Protein AF-A0A7S4SY49-F1 (afdb_monomer_lite)

Foldseek 3Di:
DDDDDDDDDDPPPPCPPDQDPVLQVVLLVLQVVLLVLLVCLVVDDPVCNVVSLVVSLVSNLVSLVSCLVPLVSLVPDDLVSLLSNLCSLLCCLQVDVVCLVSSLVSVVSQCVHPSSLVSCLVDPVSCVSNVSSVDDRDNPPPPPPPD

Organism: NCBI:txid311494

Structure (mmCIF, N/CA/C/O backbone):
data_AF-A0A7S4SY49-F1
#
_entry.id   AF-A0A7S4SY49-F1
#
loop_
_atom_site.group_PDB
_atom_site.id
_atom_site.type_symbol
_atom_site.label_atom_id
_atom_site.label_alt_id
_atom_site.label_comp_id
_atom_site.label_asym_id
_atom_site.label_entity_id
_atom_site.label_seq_id
_atom_site.pdbx_PDB_ins_code
_atom_site.Cartn_x
_atom_site.Cartn_y
_atom_site.Cartn_z
_atom_site.occupancy
_atom_site.B_iso_or_equiv
_atom_site.auth_seq_id
_atom_site.auth_comp_id
_atom_site.auth_asym_id
_atom_site.auth_atom_id
_atom_site.pdbx_PDB_model_num
ATOM 1 N N . ALA A 1 1 ? -16.820 57.941 35.963 1.00 58.28 1 ALA A N 1
ATOM 2 C CA . ALA A 1 1 ? -17.798 57.603 34.910 1.00 58.28 1 ALA A CA 1
ATOM 3 C C . ALA A 1 1 ? -16.995 57.205 33.677 1.00 58.28 1 ALA A C 1
ATOM 5 O O . ALA A 1 1 ? -16.320 58.055 33.131 1.00 58.28 1 ALA A O 1
ATOM 6 N N . GLY A 1 2 ? -16.818 55.946 33.296 1.00 66.69 2 GLY A N 1
ATOM 7 C CA . GLY A 1 2 ? -17.667 54.777 33.465 1.00 66.69 2 GLY A CA 1
ATOM 8 C C . GLY A 1 2 ? -18.285 54.479 32.109 1.00 66.69 2 GLY A C 1
ATOM 9 O O . GLY A 1 2 ? -19.312 55.070 31.833 1.00 66.69 2 GLY A O 1
ATOM 10 N N . MET A 1 3 ? -17.651 53.622 31.299 1.00 51.50 3 MET A N 1
ATOM 11 C CA . MET A 1 3 ? -18.299 52.799 30.269 1.00 51.50 3 MET A CA 1
ATOM 12 C C . MET A 1 3 ? -17.395 51.605 29.939 1.00 51.50 3 MET A C 1
ATOM 14 O O . MET A 1 3 ? -16.361 51.738 29.290 1.00 51.50 3 MET A O 1
ATOM 18 N N . ALA A 1 4 ? -17.794 50.441 30.451 1.00 57.44 4 ALA A N 1
ATOM 19 C CA . ALA A 1 4 ? -17.290 49.138 30.058 1.00 57.44 4 ALA A CA 1
ATOM 20 C C . ALA A 1 4 ? -17.940 48.753 28.719 1.00 57.44 4 ALA A C 1
ATOM 22 O O . ALA A 1 4 ? -19.164 48.680 28.628 1.00 57.44 4 ALA A O 1
ATOM 23 N N . GLY A 1 5 ? -17.130 48.536 27.683 1.00 60.53 5 GLY A N 1
ATOM 24 C CA . GLY A 1 5 ? -17.586 48.022 26.393 1.00 60.53 5 GLY A CA 1
ATOM 25 C C . GLY A 1 5 ? -17.549 46.499 26.394 1.00 60.53 5 GLY A C 1
ATOM 26 O O . GLY A 1 5 ? -16.485 45.909 26.230 1.00 60.53 5 GLY A O 1
ATOM 27 N N . ALA A 1 6 ? -18.702 45.872 26.614 1.00 66.12 6 ALA A N 1
ATOM 28 C CA . ALA A 1 6 ? -18.889 44.432 26.515 1.00 66.12 6 ALA A CA 1
ATOM 29 C C . ALA A 1 6 ? -19.426 44.034 25.127 1.00 66.12 6 ALA A C 1
ATOM 31 O O . ALA A 1 6 ? -20.427 44.582 24.674 1.00 66.12 6 ALA A O 1
ATOM 32 N N . GLY A 1 7 ? -18.806 43.006 24.535 1.00 59.28 7 GLY A N 1
ATOM 33 C CA . GLY A 1 7 ? -19.362 42.147 23.476 1.00 59.28 7 GLY A CA 1
ATOM 34 C C . GLY A 1 7 ? -19.177 42.641 22.031 1.00 59.28 7 GLY A C 1
ATOM 35 O O . GLY A 1 7 ? 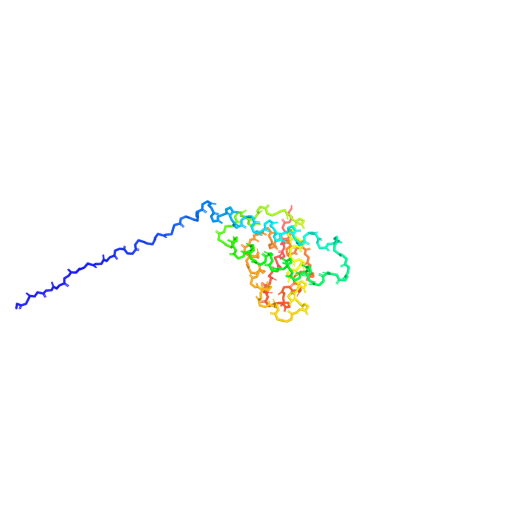-19.087 43.845 21.819 1.00 59.28 7 GLY A O 1
ATOM 36 N N . PRO A 1 8 ? -19.126 41.742 21.021 1.00 58.56 8 PRO A N 1
ATOM 37 C CA . PRO A 1 8 ? -19.694 40.392 21.023 1.00 58.56 8 PRO A CA 1
ATOM 38 C C . PRO A 1 8 ? -18.666 39.263 20.807 1.00 58.56 8 PRO A C 1
ATOM 40 O O . PRO A 1 8 ? -17.872 39.260 19.867 1.00 58.56 8 PRO A O 1
ATOM 43 N N . THR A 1 9 ? -18.746 38.234 21.649 1.00 60.81 9 THR A N 1
ATOM 44 C CA . THR A 1 9 ? -18.152 36.917 21.399 1.00 60.81 9 THR A CA 1
ATOM 45 C C . THR A 1 9 ? -18.906 36.246 20.257 1.00 60.81 9 THR A C 1
ATOM 47 O O . THR A 1 9 ? -20.038 35.799 20.434 1.00 60.81 9 THR A O 1
ATOM 50 N N . SER A 1 10 ? -18.288 36.190 19.077 1.00 63.22 10 SER A N 1
ATOM 51 C CA . SER A 1 10 ? -18.795 35.377 17.971 1.00 63.22 10 SER A CA 1
ATOM 52 C C . SER A 1 10 ? -18.700 33.894 18.347 1.00 63.22 10 SER A C 1
ATOM 54 O O . SER A 1 10 ? -17.599 33.426 18.652 1.00 63.22 10 SER A O 1
ATOM 56 N N . PRO A 1 11 ? -19.806 33.131 18.317 1.00 57.78 11 PRO A N 1
ATOM 57 C CA . PRO A 1 11 ? -19.740 31.688 18.425 1.00 57.78 11 PRO A CA 1
ATOM 58 C C . PRO A 1 11 ? -19.128 31.174 17.125 1.00 57.78 11 PRO A C 1
ATOM 60 O O . PRO A 1 11 ? -19.781 31.133 16.082 1.00 57.78 11 PRO A O 1
ATOM 63 N N . GLY A 1 12 ? -17.845 30.816 17.177 1.00 53.00 12 GLY A N 1
ATOM 64 C CA . GLY A 1 12 ? -17.201 30.011 16.150 1.00 53.00 12 GLY A CA 1
ATOM 65 C C . GLY A 1 12 ? -17.885 28.652 16.115 1.00 53.00 12 GLY A C 1
ATOM 66 O O . GLY A 1 12 ? -17.430 27.705 16.750 1.00 53.00 12 GLY A O 1
ATOM 67 N N . ALA A 1 13 ? -19.021 28.584 15.423 1.00 53.31 13 ALA A N 1
ATOM 68 C CA . ALA A 1 13 ? -19.715 27.361 15.094 1.00 53.31 13 ALA A CA 1
ATOM 69 C C . ALA A 1 13 ? -18.742 26.522 14.270 1.00 53.31 13 ALA A C 1
ATOM 71 O O . ALA A 1 13 ? -18.560 26.732 13.070 1.00 53.31 13 ALA A O 1
ATOM 72 N N . GLY A 1 14 ? -18.062 25.608 14.960 1.00 51.78 14 GLY A N 1
ATOM 73 C CA . GLY A 1 14 ? -17.281 24.539 14.373 1.00 51.78 14 GLY A CA 1
ATOM 74 C C . GLY A 1 14 ? -18.217 23.661 13.563 1.00 51.78 14 GLY A C 1
ATOM 75 O O . GLY A 1 14 ? -18.682 22.628 14.036 1.00 51.78 14 GLY A O 1
ATOM 76 N N . GLY A 1 15 ? -18.511 24.097 12.340 1.00 48.28 15 GLY A N 1
ATOM 77 C CA . GLY A 1 15 ? -19.124 23.293 11.306 1.00 48.28 15 GLY A CA 1
ATOM 78 C C . GLY A 1 15 ? -18.146 22.193 10.936 1.00 48.28 15 GLY A C 1
ATOM 79 O O . GLY A 1 15 ? -17.449 22.283 9.928 1.00 48.28 15 GLY A O 1
ATOM 80 N N . GLN A 1 16 ? -18.086 21.146 11.758 1.00 54.41 16 GLN A N 1
ATOM 81 C CA . GLN A 1 16 ? -17.620 19.836 11.335 1.00 54.41 16 GLN A CA 1
ATOM 82 C C . GLN A 1 16 ? -18.656 19.315 10.341 1.00 54.41 16 GLN A C 1
ATOM 84 O O . GLN A 1 16 ? -19.515 18.499 10.662 1.00 54.41 16 GLN A O 1
ATOM 89 N N . GLY A 1 17 ? -18.628 19.902 9.143 1.00 55.53 17 GLY A N 1
ATOM 90 C CA . GLY A 1 17 ? -19.463 19.514 8.029 1.00 55.53 17 GLY A CA 1
ATOM 91 C C . GLY A 1 17 ? -19.199 18.047 7.770 1.00 55.53 17 GLY A C 1
ATOM 92 O O . GLY A 1 17 ? -18.059 17.659 7.493 1.00 55.53 17 GLY A O 1
ATOM 93 N N . LEU A 1 18 ? -20.250 17.244 7.915 1.00 61.47 18 LEU A N 1
ATOM 94 C CA . LEU A 1 18 ? -20.226 15.850 7.520 1.00 61.47 18 LEU A CA 1
ATOM 95 C C . LEU A 1 18 ? -19.585 15.767 6.129 1.00 61.47 18 LEU A C 1
ATOM 97 O O . LEU A 1 18 ? -19.927 16.576 5.256 1.00 61.47 18 LEU A O 1
ATOM 101 N N . PRO A 1 19 ? -18.627 14.850 5.919 1.00 71.50 19 PRO A N 1
ATOM 102 C CA . PRO A 1 19 ? -18.023 14.672 4.614 1.00 71.50 19 PRO A CA 1
ATOM 103 C C . PRO A 1 19 ? -19.120 14.545 3.557 1.00 71.50 19 PRO A C 1
ATOM 105 O O . PRO A 1 19 ? -19.996 13.687 3.675 1.00 71.50 19 PRO A O 1
ATOM 108 N N . SER A 1 20 ? -19.092 15.407 2.539 1.00 86.00 20 SER A N 1
ATOM 109 C CA . SER A 1 20 ? -20.117 15.370 1.500 1.00 86.00 20 SER A CA 1
ATOM 110 C C . SER A 1 20 ? -20.111 14.000 0.817 1.00 86.00 20 SER A C 1
ATOM 1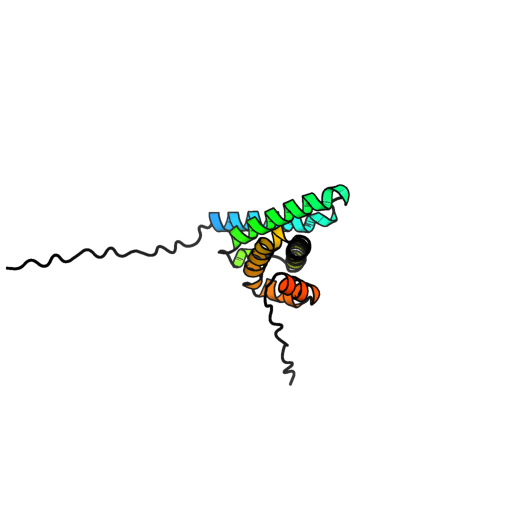12 O O . SER A 1 20 ? -19.052 13.406 0.588 1.00 86.00 20 SER A O 1
ATOM 114 N N . LEU A 1 21 ? -21.295 13.490 0.466 1.00 89.38 21 LEU A N 1
ATOM 115 C CA . LEU A 1 21 ? -21.427 12.212 -0.245 1.00 89.38 21 LEU A CA 1
ATOM 116 C C . LEU A 1 21 ? -20.581 12.189 -1.529 1.00 89.38 21 LEU A C 1
ATOM 118 O O . LEU A 1 21 ? -19.971 11.173 -1.851 1.00 89.38 21 LEU A O 1
ATOM 122 N N . ALA A 1 22 ? -20.465 13.336 -2.205 1.00 90.81 22 ALA A N 1
ATOM 123 C CA . ALA A 1 22 ? -19.599 13.512 -3.366 1.00 90.81 22 ALA A CA 1
ATOM 124 C C . ALA A 1 22 ? -18.104 13.331 -3.037 1.00 90.81 22 ALA A C 1
ATOM 126 O O . ALA A 1 22 ? -17.385 12.688 -3.802 1.00 90.81 22 ALA A O 1
ATOM 127 N N . ALA A 1 23 ? -17.624 13.849 -1.898 1.00 91.94 23 ALA A N 1
ATOM 128 C CA . ALA A 1 23 ? -16.235 13.667 -1.474 1.00 91.94 23 ALA A CA 1
ATOM 129 C C . ALA A 1 23 ? -15.925 12.194 -1.174 1.00 91.94 23 ALA A C 1
ATOM 131 O O . ALA A 1 23 ? -14.902 11.679 -1.628 1.00 91.94 23 ALA A O 1
ATOM 132 N N . ARG A 1 24 ? -16.845 11.500 -0.490 1.00 95.00 24 ARG A N 1
ATOM 133 C CA . ARG A 1 24 ? -16.746 10.058 -0.223 1.00 95.00 24 ARG A CA 1
ATOM 134 C C . ARG A 1 24 ? -16.703 9.247 -1.522 1.00 95.00 24 ARG A C 1
ATOM 136 O O . ARG A 1 24 ? -15.796 8.438 -1.696 1.00 95.00 24 ARG A O 1
ATOM 143 N N . ALA A 1 25 ? -17.626 9.501 -2.450 1.00 95.00 25 ALA A N 1
ATOM 144 C CA . ALA A 1 25 ? -17.664 8.822 -3.747 1.00 95.00 25 ALA A CA 1
ATOM 145 C C . ALA A 1 25 ? -16.373 9.056 -4.554 1.00 95.00 25 ALA A C 1
ATOM 147 O O . ALA A 1 25 ? -15.796 8.117 -5.103 1.00 95.00 25 ALA A O 1
ATOM 148 N N . GLY A 1 26 ? -15.863 10.292 -4.560 1.00 96.94 26 GLY A N 1
ATOM 149 C CA . GLY A 1 26 ? -14.593 10.621 -5.206 1.00 96.94 26 GLY A CA 1
ATOM 150 C C . GLY A 1 26 ? -13.390 9.917 -4.568 1.00 96.94 26 GLY A C 1
ATOM 151 O O . GLY A 1 26 ? -12.484 9.480 -5.279 1.00 96.94 26 GLY A O 1
ATOM 152 N N . ALA A 1 27 ? -13.373 9.772 -3.240 1.00 96.75 27 ALA A N 1
ATOM 153 C CA . ALA A 1 27 ? -12.344 9.011 -2.538 1.00 96.75 27 ALA A CA 1
ATOM 154 C C . ALA A 1 27 ? -12.398 7.518 -2.891 1.00 96.75 27 ALA A C 1
ATOM 156 O O . ALA A 1 27 ? -11.365 6.935 -3.223 1.00 96.75 27 ALA A O 1
ATOM 157 N N . GLN A 1 28 ? -13.597 6.930 -2.903 1.00 97.38 28 GLN A N 1
ATOM 158 C CA . GLN A 1 28 ? -13.815 5.536 -3.287 1.00 97.38 28 GLN A CA 1
ATOM 159 C C . GLN A 1 28 ? -13.350 5.262 -4.719 1.00 97.38 28 GLN A C 1
ATOM 161 O O . GLN A 1 28 ? -12.614 4.305 -4.952 1.00 97.38 28 GLN A O 1
ATOM 166 N N . GLN A 1 29 ? -13.701 6.129 -5.672 1.00 98.06 29 GLN A N 1
ATOM 167 C CA . GLN A 1 29 ? -13.275 5.984 -7.063 1.00 98.06 29 GLN A CA 1
ATOM 168 C C . GLN A 1 29 ? -11.748 6.042 -7.210 1.00 98.06 29 GLN A C 1
ATOM 170 O O . GLN A 1 29 ? -11.164 5.214 -7.911 1.00 98.06 29 GLN A O 1
ATOM 175 N N . LYS A 1 30 ? -11.090 7.001 -6.543 1.00 97.94 30 LYS A N 1
ATOM 176 C CA . LYS A 1 30 ? -9.625 7.144 -6.590 1.00 97.94 30 LYS A CA 1
ATOM 177 C C . LYS A 1 30 ? -8.916 5.941 -5.978 1.00 97.94 30 LYS A C 1
ATOM 179 O O . LYS A 1 30 ? -7.945 5.458 -6.555 1.00 97.94 30 LYS A O 1
ATOM 184 N N . LEU A 1 31 ? -9.405 5.446 -4.840 1.00 98.12 31 LEU A N 1
ATOM 185 C CA . LEU A 1 31 ? -8.849 4.250 -4.216 1.00 98.12 31 LEU A CA 1
ATOM 186 C C . LEU A 1 31 ? -9.026 3.029 -5.122 1.00 98.12 31 LEU A C 1
ATOM 188 O O . LEU A 1 31 ? -8.042 2.364 -5.422 1.00 98.12 31 LEU A O 1
ATOM 192 N N . ALA A 1 32 ? -10.232 2.796 -5.645 1.00 98.00 32 ALA A N 1
ATOM 193 C CA . ALA A 1 32 ? -10.507 1.684 -6.555 1.00 98.00 32 ALA A CA 1
ATOM 194 C C . ALA A 1 32 ? -9.649 1.734 -7.833 1.00 98.00 32 ALA A C 1
ATOM 196 O O . ALA A 1 32 ? -9.246 0.700 -8.361 1.00 98.00 32 ALA A O 1
ATOM 197 N N . GLN A 1 33 ? -9.338 2.928 -8.348 1.00 98.19 33 GLN A N 1
ATOM 198 C CA . GLN A 1 33 ? -8.395 3.082 -9.456 1.00 98.19 33 GLN A CA 1
ATOM 199 C C . GLN A 1 33 ? -6.970 2.675 -9.058 1.00 98.19 33 GLN A C 1
ATOM 201 O O . GLN A 1 33 ? -6.326 1.944 -9.805 1.00 98.19 33 GLN A O 1
ATOM 206 N N . GLY A 1 34 ? -6.487 3.128 -7.898 1.00 98.31 34 GLY A N 1
ATOM 207 C CA . GLY A 1 34 ? -5.164 2.761 -7.392 1.00 98.31 34 GLY A CA 1
ATOM 208 C C . GLY A 1 34 ? -5.024 1.260 -7.146 1.00 98.31 34 GLY A C 1
ATOM 209 O O . GLY A 1 34 ? -4.048 0.662 -7.586 1.00 98.31 34 GLY A O 1
ATOM 210 N N . VAL A 1 35 ? -6.027 0.647 -6.514 1.00 98.31 35 VAL A N 1
ATOM 211 C CA . VAL A 1 35 ? -6.066 -0.798 -6.251 1.00 98.31 35 VAL A CA 1
ATOM 212 C C . VAL A 1 35 ? -6.035 -1.587 -7.558 1.00 98.31 35 VAL A C 1
ATOM 214 O O . VAL A 1 35 ? -5.175 -2.444 -7.724 1.00 98.31 35 VAL A O 1
ATOM 217 N N . ARG A 1 36 ? -6.890 -1.243 -8.534 1.00 98.38 36 ARG A N 1
ATOM 218 C CA . ARG A 1 36 ? -6.870 -1.898 -9.853 1.00 98.38 36 ARG A CA 1
ATOM 219 C C . ARG A 1 36 ? -5.511 -1.785 -10.539 1.00 98.38 36 ARG A C 1
ATOM 221 O O . ARG A 1 36 ? -5.043 -2.775 -11.083 1.00 98.38 36 ARG A O 1
ATOM 228 N N . ALA A 1 37 ? -4.876 -0.614 -10.484 1.00 97.94 37 ALA A N 1
ATOM 229 C CA . ALA A 1 37 ? -3.551 -0.413 -11.067 1.00 97.94 37 ALA A CA 1
ATOM 230 C C . ALA A 1 37 ? -2.463 -1.254 -10.378 1.00 97.94 37 ALA A C 1
ATOM 232 O O . ALA A 1 37 ? -1.523 -1.676 -11.042 1.00 97.94 37 ALA A O 1
ATOM 233 N N . ALA A 1 38 ? -2.578 -1.490 -9.067 1.00 98.00 38 ALA A N 1
ATOM 234 C CA . ALA A 1 38 ? -1.672 -2.367 -8.331 1.00 98.00 38 ALA A CA 1
ATOM 235 C C . ALA A 1 38 ? -1.895 -3.844 -8.696 1.00 98.00 38 ALA A C 1
ATOM 237 O O . ALA A 1 38 ? -0.931 -4.552 -8.965 1.00 98.00 38 ALA A O 1
ATOM 238 N N . CYS A 1 39 ? -3.153 -4.291 -8.765 1.00 97.81 39 CYS A N 1
ATOM 239 C CA . CYS A 1 39 ? -3.501 -5.668 -9.128 1.00 97.81 39 CYS A CA 1
ATOM 240 C C . CYS A 1 39 ? -3.157 -6.016 -10.582 1.00 97.81 39 CYS A C 1
ATOM 242 O O . CYS A 1 39 ? -2.820 -7.157 -10.860 1.00 97.81 39 CYS A O 1
ATOM 244 N N . SER A 1 40 ? -3.187 -5.051 -11.505 1.00 97.62 40 SER A N 1
ATOM 245 C CA . SER A 1 40 ? -2.828 -5.287 -12.909 1.00 97.62 40 SER A CA 1
ATOM 246 C C . SER A 1 40 ? -1.321 -5.325 -13.168 1.00 97.62 40 SER A C 1
ATOM 248 O O . SER A 1 40 ? -0.911 -5.428 -14.320 1.00 97.62 40 SER A O 1
ATOM 250 N N . LEU A 1 41 ? -0.471 -5.145 -12.148 1.00 96.38 41 LEU A N 1
ATOM 251 C CA . LEU A 1 41 ? 0.974 -5.080 -12.367 1.00 96.38 41 LEU A CA 1
ATOM 252 C C . LEU A 1 41 ? 1.517 -6.387 -12.946 1.00 96.38 41 LEU A C 1
ATOM 254 O O . LEU A 1 41 ? 2.449 -6.336 -13.749 1.00 96.38 41 LEU A O 1
ATOM 258 N N . ASP A 1 42 ? 0.955 -7.533 -12.565 1.00 94.31 42 ASP A N 1
ATOM 259 C CA . ASP A 1 42 ? 1.434 -8.861 -12.975 1.00 94.31 42 ASP A CA 1
ATOM 260 C C . ASP A 1 42 ? 1.212 -9.160 -14.459 1.00 94.31 42 ASP A C 1
ATOM 262 O O . ASP A 1 42 ? 1.966 -9.935 -15.043 1.00 94.31 42 ASP A O 1
ATOM 266 N N . ASP A 1 43 ? 0.299 -8.430 -15.100 1.00 96.31 43 ASP A N 1
ATOM 267 C CA . ASP A 1 43 ? 0.090 -8.466 -16.549 1.00 96.31 43 ASP A CA 1
ATOM 268 C C . ASP A 1 43 ? 1.065 -7.551 -17.319 1.00 96.31 43 ASP A C 1
ATOM 270 O O . ASP A 1 43 ? 1.111 -7.556 -18.552 1.00 96.31 43 ASP A O 1
ATOM 274 N N . VAL A 1 44 ? 1.852 -6.726 -16.618 1.00 95.88 44 VAL A N 1
ATOM 275 C CA . VAL A 1 44 ? 2.783 -5.782 -17.242 1.00 95.88 44 VAL A CA 1
ATOM 276 C C . VAL A 1 44 ? 4.103 -6.474 -17.562 1.00 95.88 44 VAL A C 1
ATOM 278 O O . VAL A 1 44 ? 4.786 -7.011 -16.691 1.00 95.88 44 VAL A O 1
ATOM 281 N N . SER A 1 45 ? 4.528 -6.367 -18.822 1.00 96.06 45 SER A N 1
ATOM 282 C CA . SER A 1 45 ? 5.842 -6.832 -19.275 1.00 96.06 45 SER A CA 1
ATOM 283 C C . SER A 1 45 ? 6.982 -6.262 -18.424 1.00 96.06 45 SER A C 1
ATOM 285 O O . SER A 1 45 ? 6.969 -5.070 -18.102 1.00 96.06 45 SER A O 1
ATOM 287 N N . LEU A 1 46 ? 8.034 -7.052 -18.185 1.00 94.19 46 LEU A N 1
ATOM 288 C CA . LEU A 1 46 ? 9.189 -6.646 -17.373 1.00 94.19 46 LEU A CA 1
ATOM 289 C C . LEU A 1 46 ? 9.802 -5.298 -17.803 1.00 94.19 46 LEU A C 1
ATOM 291 O O . LEU A 1 46 ? 10.149 -4.489 -16.946 1.00 94.19 46 LEU A O 1
ATOM 295 N N . ALA A 1 47 ? 9.860 -5.022 -19.113 1.00 95.81 47 ALA A N 1
ATOM 296 C CA . ALA A 1 47 ? 10.392 -3.773 -19.668 1.00 95.81 47 ALA A CA 1
ATOM 297 C C . ALA A 1 47 ? 9.658 -2.510 -19.175 1.00 95.81 47 ALA A C 1
ATOM 299 O O . ALA A 1 47 ? 10.278 -1.463 -19.027 1.00 95.81 47 ALA A O 1
ATOM 300 N N . ASN A 1 48 ? 8.361 -2.622 -18.871 1.00 95.88 48 ASN A N 1
ATOM 301 C CA . ASN A 1 48 ? 7.504 -1.510 -18.443 1.00 95.88 48 ASN A CA 1
ATOM 302 C C . ASN A 1 48 ? 7.155 -1.566 -16.944 1.00 95.88 48 ASN A C 1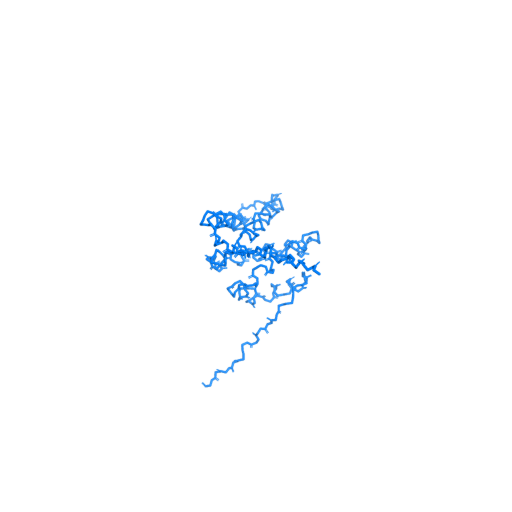
ATOM 304 O O . ASN A 1 48 ? 6.453 -0.688 -16.436 1.00 95.88 48 ASN A O 1
ATOM 308 N N . ARG A 1 49 ? 7.622 -2.593 -16.217 1.00 94.06 49 ARG A N 1
ATOM 309 C CA . ARG A 1 49 ? 7.205 -2.867 -14.832 1.00 94.06 49 ARG A CA 1
ATOM 310 C C . ARG A 1 49 ? 7.550 -1.716 -13.886 1.00 94.06 49 ARG A C 1
ATOM 312 O O . ARG A 1 49 ? 6.725 -1.355 -13.055 1.00 94.06 49 ARG A O 1
ATOM 319 N N . LEU A 1 50 ? 8.722 -1.095 -14.033 1.00 93.81 50 LEU A N 1
ATOM 320 C CA . LEU A 1 50 ? 9.163 -0.004 -13.151 1.00 93.81 50 LEU A CA 1
ATOM 321 C C . LEU A 1 50 ? 8.286 1.253 -13.257 1.00 93.81 50 LEU A C 1
ATOM 323 O O . LEU A 1 50 ? 7.955 1.858 -12.230 1.00 93.81 50 LEU A O 1
ATOM 327 N N . ASP A 1 51 ? 7.900 1.631 -14.477 1.00 96.06 51 ASP A N 1
ATOM 328 C CA . ASP A 1 51 ? 7.041 2.792 -14.737 1.00 96.06 51 ASP A CA 1
ATOM 329 C C . ASP A 1 51 ? 5.590 2.517 -14.331 1.00 96.06 51 ASP A C 1
ATOM 331 O O . ASP A 1 51 ? 4.915 3.384 -13.758 1.00 96.06 51 ASP A O 1
ATOM 335 N N . ALA A 1 52 ? 5.124 1.284 -14.553 1.00 97.12 52 ALA A N 1
ATOM 336 C CA . ALA A 1 52 ? 3.820 0.833 -14.090 1.00 97.12 52 ALA A CA 1
ATOM 337 C C . ALA A 1 52 ? 3.740 0.827 -12.557 1.00 97.12 52 ALA A C 1
ATOM 339 O O . ALA A 1 52 ? 2.796 1.382 -11.999 1.00 97.12 52 ALA A O 1
ATOM 340 N N . GLU A 1 53 ? 4.757 0.311 -11.859 1.00 96.81 53 GLU A N 1
ATOM 341 C CA . GLU A 1 53 ? 4.841 0.349 -10.394 1.00 96.81 53 GLU A CA 1
ATOM 342 C C . GLU A 1 53 ? 4.842 1.784 -9.857 1.00 96.81 53 GLU A C 1
ATOM 344 O O . GLU A 1 53 ? 4.153 2.084 -8.881 1.00 96.81 53 GLU A O 1
ATOM 349 N N . ALA A 1 54 ? 5.580 2.697 -10.498 1.00 96.69 54 ALA A N 1
ATOM 350 C CA . ALA A 1 54 ? 5.591 4.108 -10.116 1.00 96.69 54 ALA A CA 1
ATOM 351 C C . ALA A 1 54 ? 4.197 4.747 -10.255 1.00 96.69 54 ALA A C 1
ATOM 353 O O . ALA A 1 54 ? 3.746 5.482 -9.369 1.00 96.69 54 ALA A O 1
ATOM 354 N N . SER A 1 55 ? 3.506 4.439 -11.353 1.00 97.94 55 SER A N 1
ATOM 355 C CA . SER A 1 55 ? 2.162 4.941 -11.650 1.00 97.94 55 SER A CA 1
ATOM 356 C C . SER A 1 55 ? 1.114 4.362 -10.699 1.00 97.94 55 SER A C 1
ATOM 358 O O . SER A 1 55 ? 0.311 5.116 -10.142 1.00 97.94 55 SER A O 1
ATOM 360 N N . ALA A 1 56 ? 1.167 3.053 -10.444 1.00 98.38 56 ALA A N 1
ATOM 361 C CA . ALA A 1 56 ? 0.305 2.361 -9.494 1.00 98.38 56 ALA A CA 1
ATOM 362 C C . ALA A 1 56 ? 0.506 2.905 -8.075 1.00 98.38 56 ALA A C 1
ATOM 364 O O . ALA A 1 56 ? -0.464 3.281 -7.417 1.00 98.38 56 ALA A O 1
ATOM 365 N N . PHE A 1 57 ? 1.757 3.065 -7.630 1.00 98.44 57 PHE A N 1
ATOM 366 C CA . PHE A 1 57 ? 2.064 3.633 -6.317 1.00 98.44 57 PHE A CA 1
ATOM 367 C C . PHE A 1 57 ? 1.497 5.050 -6.163 1.00 98.44 57 PHE A C 1
ATOM 369 O O . PHE A 1 57 ? 0.861 5.368 -5.155 1.00 98.44 57 PHE A O 1
ATOM 376 N N . LYS A 1 58 ? 1.666 5.906 -7.182 1.00 98.44 58 LYS A N 1
ATOM 377 C CA . LYS A 1 58 ? 1.096 7.261 -7.186 1.00 98.44 58 LYS A CA 1
ATOM 378 C C . LYS A 1 58 ? -0.433 7.229 -7.087 1.00 98.44 58 LYS A C 1
ATOM 380 O O . LYS A 1 58 ? -0.998 7.999 -6.309 1.00 98.44 58 LYS A O 1
ATOM 385 N N . ALA A 1 59 ? -1.094 6.358 -7.849 1.00 98.56 59 ALA A N 1
ATOM 386 C CA . ALA A 1 59 ? -2.548 6.224 -7.842 1.00 98.56 59 ALA A CA 1
ATOM 387 C C . ALA A 1 59 ? -3.072 5.730 -6.484 1.00 98.56 59 ALA A C 1
ATOM 389 O O . ALA A 1 59 ? -3.971 6.354 -5.919 1.00 98.56 59 ALA A O 1
ATOM 390 N N . VAL A 1 60 ? -2.455 4.685 -5.917 1.00 98.62 60 VAL A N 1
ATOM 391 C CA . VAL A 1 60 ? -2.756 4.177 -4.569 1.00 98.62 60 VAL A CA 1
ATOM 392 C C . VAL A 1 60 ? -2.612 5.287 -3.537 1.00 98.62 60 VAL A C 1
ATOM 394 O O . VAL A 1 60 ? -3.558 5.563 -2.805 1.00 98.62 60 VAL A O 1
ATOM 397 N N . ARG A 1 61 ? -1.477 5.996 -3.513 1.00 98.50 61 ARG A N 1
ATOM 398 C CA . ARG A 1 61 ? -1.245 7.076 -2.546 1.00 98.50 61 ARG A CA 1
ATOM 399 C C . ARG A 1 61 ? -2.310 8.170 -2.629 1.00 98.50 61 ARG A C 1
ATOM 401 O O . ARG A 1 61 ? -2.825 8.602 -1.600 1.00 98.50 61 ARG A O 1
ATOM 408 N N . LEU A 1 62 ? -2.658 8.626 -3.834 1.00 98.31 62 LEU A N 1
ATOM 409 C CA . LEU A 1 62 ? -3.709 9.634 -4.014 1.00 98.31 62 LEU A CA 1
ATOM 410 C C . LEU A 1 62 ? -5.085 9.121 -3.561 1.00 98.31 62 LEU A C 1
ATOM 412 O O . LEU A 1 62 ? -5.847 9.884 -2.964 1.00 98.31 62 LEU A O 1
ATOM 416 N N . GLY A 1 63 ? -5.382 7.842 -3.806 1.00 98.31 63 GLY A N 1
ATOM 417 C CA . GLY A 1 63 ? -6.572 7.163 -3.297 1.00 98.31 63 GLY A CA 1
ATOM 418 C C . GLY A 1 63 ? -6.620 7.131 -1.771 1.00 98.31 63 GLY A C 1
ATOM 419 O O . GLY A 1 63 ? -7.610 7.561 -1.186 1.00 98.31 63 GLY A O 1
ATOM 420 N N . LEU A 1 64 ? -5.527 6.728 -1.119 1.00 98.25 64 LEU A N 1
ATOM 421 C CA . LEU A 1 64 ? -5.416 6.682 0.342 1.00 98.25 64 LEU A CA 1
ATOM 422 C C . LEU A 1 64 ? -5.547 8.066 0.980 1.00 98.25 64 LEU A C 1
ATOM 424 O O . LEU A 1 64 ? -6.276 8.233 1.954 1.00 98.25 64 LEU A O 1
ATOM 428 N N . LEU A 1 65 ? -4.900 9.086 0.412 1.00 97.94 65 LEU A N 1
ATOM 429 C CA . LEU A 1 65 ? -5.009 10.459 0.910 1.00 97.94 65 LEU A CA 1
ATOM 430 C C . LEU A 1 65 ? -6.432 11.013 0.796 1.00 97.94 65 LEU A C 1
ATOM 432 O O . LEU A 1 65 ? -6.862 11.766 1.673 1.00 97.94 65 LEU A O 1
ATOM 436 N N . ALA A 1 66 ? -7.166 10.638 -0.254 1.00 96.75 66 ALA A N 1
ATOM 437 C CA . ALA A 1 66 ? -8.575 10.983 -0.393 1.00 96.75 66 ALA A CA 1
ATOM 438 C C . ALA A 1 66 ? -9.449 10.194 0.598 1.00 96.75 66 ALA A C 1
ATOM 440 O O . ALA A 1 66 ? -10.329 10.772 1.229 1.00 96.75 66 ALA A O 1
ATOM 441 N N . ALA A 1 67 ? -9.173 8.901 0.781 1.00 97.19 67 ALA A N 1
ATOM 442 C CA . ALA A 1 67 ? -9.941 7.998 1.635 1.00 97.19 67 ALA A CA 1
ATOM 443 C C . ALA A 1 67 ? -9.627 8.121 3.136 1.00 97.19 67 ALA A C 1
ATOM 445 O O . ALA A 1 67 ? -10.404 7.637 3.948 1.00 97.19 67 ALA A O 1
ATOM 446 N N . ARG A 1 68 ? -8.557 8.820 3.548 1.00 96.75 68 ARG A N 1
ATOM 447 C CA . ARG A 1 68 ? -8.130 8.908 4.963 1.00 96.75 68 ARG A CA 1
ATOM 448 C C . ARG A 1 68 ? -9.203 9.409 5.940 1.00 96.75 68 ARG A C 1
ATOM 450 O O . ARG A 1 68 ? -9.108 9.145 7.131 1.00 96.75 68 ARG A O 1
ATOM 457 N N . LYS A 1 69 ? -10.186 10.179 5.455 1.00 94.19 69 LYS A N 1
ATOM 458 C CA . LYS A 1 69 ? -11.316 10.698 6.251 1.00 94.19 69 LYS A CA 1
ATOM 459 C C . LYS A 1 69 ? -12.574 9.820 6.167 1.00 94.19 69 LYS A C 1
ATOM 461 O O . LYS A 1 69 ? -13.565 10.126 6.820 1.00 94.19 69 LYS A O 1
ATOM 466 N N . HIS A 1 70 ? -12.544 8.767 5.356 1.00 95.25 70 HIS A N 1
ATOM 467 C CA . HIS A 1 70 ? -13.665 7.885 5.041 1.00 95.25 70 HIS A CA 1
ATOM 468 C C . HIS A 1 70 ? -13.251 6.443 5.341 1.00 95.25 70 HIS A C 1
ATOM 470 O O . HIS A 1 70 ? -12.876 5.677 4.457 1.00 95.25 70 HIS A O 1
ATOM 476 N N . ALA A 1 71 ? -13.261 6.109 6.628 1.00 94.62 71 ALA A N 1
ATOM 477 C CA . ALA A 1 71 ? -12.885 4.802 7.157 1.00 94.62 71 ALA A CA 1
ATOM 478 C C . ALA A 1 71 ? -13.538 3.625 6.408 1.00 94.62 71 ALA A C 1
ATOM 480 O O . ALA A 1 71 ? -12.863 2.666 6.047 1.00 94.62 71 ALA A O 1
ATOM 481 N N . ASP A 1 72 ? -14.828 3.754 6.112 1.00 96.25 72 ASP A N 1
ATOM 482 C CA . ASP A 1 72 ? -15.635 2.764 5.404 1.00 96.25 72 ASP A CA 1
ATOM 483 C C . ASP A 1 72 ? -15.119 2.463 3.987 1.00 96.25 72 ASP A C 1
ATOM 485 O O . ASP A 1 72 ? -15.213 1.333 3.521 1.00 96.25 72 ASP A O 1
ATOM 489 N N . VAL A 1 73 ? -14.526 3.454 3.313 1.00 97.25 73 VAL A N 1
ATOM 490 C CA . VAL A 1 73 ? -13.944 3.280 1.974 1.00 97.25 73 VAL A CA 1
ATOM 491 C C . VAL A 1 73 ? -12.693 2.403 2.030 1.00 97.25 73 VAL A C 1
ATOM 493 O O . VAL A 1 73 ? -12.461 1.613 1.120 1.00 97.25 73 VAL A O 1
ATOM 496 N N . LEU A 1 74 ? -11.890 2.532 3.090 1.00 97.25 74 LEU A N 1
ATOM 497 C CA . LEU A 1 74 ? -10.700 1.703 3.297 1.00 97.25 74 LEU A CA 1
ATOM 498 C C . LEU A 1 74 ? -11.073 0.286 3.748 1.00 97.25 74 LEU A C 1
ATOM 500 O O . LEU A 1 74 ? -10.425 -0.670 3.328 1.00 97.25 74 LEU A O 1
ATOM 504 N N . ASP A 1 75 ? -12.104 0.150 4.582 1.00 96.75 75 ASP A N 1
ATOM 505 C CA . ASP A 1 75 ? -12.545 -1.146 5.114 1.00 96.75 75 ASP A CA 1
ATOM 506 C C . ASP A 1 75 ? -13.280 -2.005 4.078 1.00 96.75 75 ASP A C 1
ATOM 508 O O . ASP A 1 75 ? -13.311 -3.223 4.208 1.00 96.75 75 ASP A O 1
ATOM 512 N N . ALA A 1 76 ? -13.853 -1.390 3.039 1.00 97.31 76 ALA A N 1
ATOM 513 C CA . ALA A 1 76 ? -14.527 -2.101 1.954 1.00 97.31 76 ALA A CA 1
ATOM 514 C C . ALA A 1 76 ? -13.564 -2.818 0.984 1.00 97.31 76 ALA A C 1
ATOM 516 O O . ALA A 1 76 ? -14.021 -3.486 0.057 1.00 97.31 76 ALA A O 1
ATOM 517 N N . CYS A 1 77 ? -12.246 -2.659 1.148 1.00 97.62 77 CYS A N 1
ATOM 518 C CA . CYS A 1 77 ? -11.259 -3.327 0.306 1.00 97.62 77 CYS A CA 1
ATOM 519 C C . CYS A 1 77 ? -11.194 -4.831 0.642 1.00 97.62 77 CYS A C 1
ATOM 521 O O . CYS A 1 77 ? -11.008 -5.170 1.807 1.00 97.62 77 CYS A O 1
ATOM 523 N N . PRO A 1 78 ? -11.294 -5.743 -0.340 1.00 97.50 78 PRO A N 1
ATOM 524 C CA . PRO A 1 78 ? -11.073 -7.173 -0.124 1.00 97.50 78 PRO A CA 1
ATOM 525 C C . PRO A 1 78 ? -9.649 -7.480 0.348 1.00 97.50 78 PRO A C 1
ATOM 527 O O . PRO A 1 78 ? -8.702 -6.809 -0.068 1.00 97.50 78 PRO A O 1
ATOM 530 N N . GLU A 1 79 ? -9.494 -8.527 1.159 1.00 96.81 79 GLU A N 1
ATOM 531 C CA . GLU A 1 79 ? -8.214 -8.918 1.765 1.00 96.81 79 GLU A CA 1
ATOM 532 C C . GLU A 1 79 ? -7.114 -9.184 0.724 1.00 96.81 79 GLU A C 1
ATOM 534 O O . GLU A 1 79 ? -6.018 -8.640 0.835 1.00 96.81 79 GLU A O 1
ATOM 539 N N . GLU A 1 80 ? -7.432 -9.916 -0.347 1.00 97.06 80 GLU A N 1
ATOM 540 C CA . GLU A 1 80 ? -6.508 -10.193 -1.460 1.00 97.06 80 GLU A CA 1
ATOM 541 C C . GLU A 1 80 ? -5.928 -8.903 -2.062 1.00 97.06 80 GLU A C 1
ATOM 543 O O . GLU A 1 80 ? -4.732 -8.791 -2.326 1.00 97.06 80 GLU A O 1
ATOM 548 N N . GLN A 1 81 ? -6.772 -7.880 -2.214 1.00 97.81 81 GLN A N 1
ATOM 549 C CA . GLN A 1 81 ? -6.362 -6.579 -2.736 1.00 97.81 81 GLN A CA 1
ATOM 550 C C . GLN A 1 81 ? -5.547 -5.789 -1.705 1.00 97.81 81 GLN A C 1
ATOM 552 O O . GLN A 1 81 ? -4.638 -5.045 -2.085 1.00 97.81 81 GLN A O 1
ATOM 557 N N . MET A 1 82 ? -5.827 -5.959 -0.406 1.00 98.19 82 MET A N 1
ATOM 558 C CA . MET A 1 82 ? -5.015 -5.360 0.657 1.00 98.19 82 MET A CA 1
ATOM 559 C C . MET A 1 82 ? -3.575 -5.873 0.603 1.00 98.19 82 MET A C 1
ATOM 561 O O . MET A 1 82 ? -2.651 -5.062 0.673 1.00 98.19 82 MET A O 1
ATOM 565 N N . VAL A 1 83 ? -3.386 -7.186 0.424 1.00 97.69 83 VAL A N 1
ATOM 566 C CA . VAL A 1 83 ? -2.063 -7.821 0.285 1.00 97.69 83 VAL A CA 1
ATOM 567 C C . VAL A 1 83 ? -1.294 -7.194 -0.878 1.00 97.69 83 VAL A C 1
ATOM 569 O O . VAL A 1 83 ? -0.183 -6.700 -0.686 1.00 97.69 83 VAL A O 1
ATOM 572 N N . THR A 1 84 ? -1.903 -7.101 -2.066 1.00 97.81 84 THR A N 1
ATOM 573 C CA . THR A 1 84 ? -1.259 -6.486 -3.239 1.00 97.81 84 THR A CA 1
ATOM 574 C C . THR A 1 84 ? -0.855 -5.031 -2.987 1.00 97.81 84 THR A C 1
ATOM 576 O O . THR A 1 84 ? 0.259 -4.614 -3.316 1.00 97.81 84 THR A O 1
ATOM 579 N N . VAL A 1 85 ? -1.747 -4.238 -2.387 1.00 98.31 85 VAL A N 1
ATOM 580 C CA . VAL A 1 85 ? -1.490 -2.821 -2.095 1.00 98.31 85 VAL A CA 1
ATOM 581 C C . VAL A 1 85 ? -0.371 -2.656 -1.066 1.00 98.31 85 VAL A C 1
ATOM 583 O O . VAL A 1 85 ? 0.514 -1.817 -1.258 1.00 98.31 85 VAL A O 1
ATOM 586 N N . LEU A 1 86 ? -0.381 -3.454 0.005 1.00 98.25 86 LEU A N 1
ATOM 587 C CA . LEU A 1 86 ? 0.671 -3.454 1.020 1.00 98.25 86 LEU A CA 1
ATOM 588 C C . LEU A 1 86 ? 2.018 -3.841 0.410 1.00 98.25 86 LEU A C 1
ATOM 590 O O . LEU A 1 86 ? 2.986 -3.096 0.579 1.00 98.25 86 LEU A O 1
ATOM 594 N N . GLY A 1 87 ? 2.063 -4.925 -0.367 1.00 97.81 87 GLY A N 1
ATOM 595 C CA . GLY A 1 87 ? 3.263 -5.370 -1.071 1.00 97.81 87 GLY A CA 1
ATOM 596 C C . GLY A 1 87 ? 3.853 -4.277 -1.966 1.00 97.81 87 GLY A C 1
ATOM 597 O O . GLY A 1 87 ? 5.047 -3.986 -1.876 1.00 97.81 87 GLY A O 1
ATOM 598 N N . LEU A 1 88 ? 3.020 -3.590 -2.756 1.00 98.25 88 LEU A N 1
ATOM 599 C CA . LEU A 1 88 ? 3.453 -2.471 -3.600 1.00 98.25 88 LEU A CA 1
ATOM 600 C C . LEU A 1 88 ? 4.056 -1.319 -2.778 1.00 98.25 88 LEU A C 1
ATOM 602 O O . LEU A 1 88 ? 5.131 -0.812 -3.112 1.00 98.25 88 LEU A O 1
ATOM 606 N N . ILE A 1 89 ? 3.378 -0.886 -1.709 1.00 98.31 89 ILE A N 1
ATOM 607 C CA . ILE A 1 89 ? 3.832 0.234 -0.870 1.00 98.31 89 ILE A CA 1
ATOM 608 C C . ILE A 1 89 ? 5.151 -0.112 -0.171 1.00 98.31 89 ILE A C 1
ATOM 610 O O . ILE A 1 89 ? 6.087 0.695 -0.182 1.00 98.31 89 ILE A O 1
ATOM 614 N N . LEU A 1 90 ? 5.231 -1.306 0.420 1.00 97.94 90 LEU A N 1
ATOM 615 C CA . LEU A 1 90 ? 6.409 -1.789 1.133 1.00 97.94 90 LEU A CA 1
ATOM 616 C C . LEU A 1 90 ? 7.595 -1.945 0.183 1.00 97.94 90 LEU A C 1
ATOM 618 O O . LEU A 1 90 ? 8.658 -1.385 0.454 1.00 97.94 90 LEU A O 1
ATOM 622 N N . ALA A 1 91 ? 7.416 -2.621 -0.956 1.00 96.38 91 ALA A N 1
ATOM 623 C CA . ALA A 1 91 ? 8.472 -2.810 -1.947 1.00 96.38 91 ALA A CA 1
ATOM 624 C C . ALA A 1 91 ? 8.996 -1.470 -2.476 1.00 96.38 91 ALA A C 1
ATOM 626 O O . ALA A 1 91 ? 10.208 -1.254 -2.538 1.00 96.38 91 ALA A O 1
ATOM 627 N N . ARG A 1 92 ? 8.105 -0.526 -2.810 1.00 96.12 92 ARG A N 1
ATOM 628 C CA . ARG A 1 92 ? 8.525 0.788 -3.312 1.00 96.12 92 ARG A CA 1
ATOM 629 C C . ARG A 1 92 ? 9.270 1.589 -2.246 1.00 96.12 92 ARG A C 1
ATOM 631 O O . ARG A 1 92 ? 10.297 2.197 -2.549 1.00 96.12 92 ARG A O 1
ATOM 638 N N . GLY A 1 93 ? 8.770 1.587 -1.011 1.00 96.75 93 GLY A N 1
ATOM 639 C CA . GLY A 1 93 ? 9.379 2.311 0.101 1.00 96.75 93 GLY A CA 1
ATOM 640 C C . GLY A 1 93 ? 10.755 1.772 0.488 1.00 96.75 93 GLY A C 1
ATOM 641 O O . GLY A 1 93 ? 11.643 2.562 0.819 1.00 96.75 93 GLY A O 1
ATOM 642 N N . THR A 1 94 ? 10.937 0.448 0.471 1.00 96.75 94 THR A N 1
ATOM 643 C CA . THR A 1 94 ? 12.192 -0.199 0.889 1.00 96.75 94 THR A CA 1
ATOM 644 C C . THR A 1 94 ? 13.254 -0.151 -0.203 1.00 96.75 94 THR A C 1
ATOM 646 O O . THR A 1 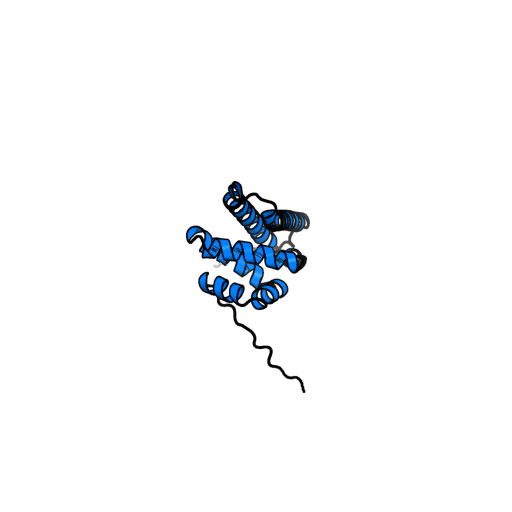94 ? 14.412 0.132 0.099 1.00 96.75 94 THR A O 1
ATOM 649 N N . ARG A 1 95 ? 12.875 -0.337 -1.476 1.00 96.06 95 ARG A N 1
ATOM 650 C CA . ARG A 1 95 ? 13.806 -0.292 -2.619 1.00 96.06 95 ARG A CA 1
ATOM 651 C C . ARG A 1 95 ? 14.290 1.119 -2.943 1.00 96.06 95 ARG A C 1
ATOM 653 O O . ARG A 1 95 ? 15.412 1.295 -3.412 1.00 96.06 95 ARG A O 1
ATOM 660 N N . HIS A 1 96 ? 13.465 2.138 -2.701 1.00 95.00 96 HIS A N 1
ATOM 661 C CA . HIS A 1 96 ? 13.756 3.507 -3.121 1.00 95.00 96 HIS A CA 1
ATOM 662 C C . HIS A 1 96 ? 13.656 4.497 -1.959 1.00 95.00 96 HIS A C 1
ATOM 664 O O . HIS A 1 96 ? 12.574 4.961 -1.593 1.00 95.00 96 HIS A O 1
ATOM 670 N N . ARG A 1 97 ? 14.816 4.921 -1.441 1.00 93.12 97 ARG A N 1
ATOM 671 C CA . ARG A 1 97 ? 14.925 5.847 -0.298 1.00 93.12 97 ARG A CA 1
ATOM 672 C C . ARG A 1 97 ? 14.096 7.128 -0.454 1.00 93.12 97 ARG A C 1
ATOM 674 O O . ARG A 1 97 ? 13.544 7.607 0.532 1.00 93.12 97 ARG A O 1
ATOM 681 N N . LEU A 1 98 ? 13.972 7.658 -1.674 1.00 95.69 98 LEU A N 1
ATOM 682 C CA . LEU A 1 98 ? 13.197 8.872 -1.965 1.00 95.69 98 LEU A CA 1
ATOM 683 C C . LEU A 1 98 ? 11.689 8.708 -1.690 1.00 95.69 98 LEU A C 1
ATOM 685 O O . LEU A 1 98 ? 11.026 9.674 -1.322 1.00 95.69 98 LEU A O 1
ATOM 689 N N . PHE A 1 99 ? 11.148 7.491 -1.804 1.00 96.38 99 PHE A N 1
ATOM 690 C CA . PHE A 1 99 ? 9.728 7.208 -1.564 1.00 96.38 99 PHE A CA 1
ATOM 691 C C . PHE A 1 99 ? 9.434 6.725 -0.142 1.00 96.38 99 PHE A C 1
ATOM 693 O O . PHE A 1 99 ? 8.269 6.571 0.213 1.00 96.38 99 PHE A O 1
ATOM 700 N N . ARG A 1 100 ? 10.452 6.549 0.710 1.00 96.62 100 ARG A N 1
ATOM 701 C CA . ARG A 1 100 ? 10.288 6.047 2.084 1.00 96.62 100 ARG A CA 1
ATOM 702 C C . ARG A 1 100 ? 9.302 6.869 2.915 1.00 96.62 100 ARG A C 1
ATOM 704 O O . ARG A 1 100 ? 8.456 6.293 3.590 1.00 96.62 100 ARG A O 1
ATOM 711 N N . GLY A 1 101 ? 9.369 8.200 2.836 1.00 96.94 101 GLY A N 1
ATOM 712 C CA . GLY A 1 101 ? 8.434 9.081 3.548 1.00 96.94 101 GLY A CA 1
ATOM 713 C C . GLY A 1 101 ? 6.989 8.936 3.060 1.00 96.94 101 GLY A C 1
ATOM 714 O O . GLY A 1 101 ? 6.066 8.871 3.866 1.00 96.94 101 GLY A O 1
ATOM 715 N N . GLN A 1 102 ? 6.797 8.807 1.744 1.00 97.75 102 GLN A N 1
ATOM 716 C CA . GLN A 1 102 ? 5.476 8.615 1.136 1.00 97.75 102 GLN A CA 1
ATOM 717 C C . GLN A 1 102 ? 4.901 7.230 1.447 1.00 97.75 102 GLN A C 1
ATOM 719 O O . GLN A 1 102 ? 3.712 7.107 1.728 1.00 97.75 102 GLN A O 1
ATOM 724 N N . ALA A 1 103 ? 5.740 6.192 1.433 1.00 98.12 103 ALA A N 1
ATOM 725 C CA . ALA A 1 103 ? 5.341 4.849 1.827 1.00 98.12 103 ALA A CA 1
ATOM 726 C C . ALA A 1 103 ? 4.938 4.812 3.307 1.00 98.12 103 ALA A C 1
ATOM 728 O O . ALA A 1 103 ? 3.870 4.305 3.628 1.00 98.12 103 ALA A O 1
ATOM 729 N N . ASN A 1 104 ? 5.723 5.429 4.197 1.00 97.25 104 ASN A N 1
ATOM 730 C CA . ASN A 1 104 ? 5.399 5.528 5.623 1.00 97.25 104 ASN A CA 1
ATOM 731 C C . ASN A 1 104 ? 4.056 6.249 5.865 1.00 97.25 104 ASN A C 1
ATOM 733 O O . ASN A 1 104 ? 3.231 5.756 6.630 1.00 97.25 104 ASN A O 1
ATOM 737 N N . GLU A 1 105 ? 3.799 7.361 5.164 1.00 97.44 105 GLU A N 1
ATOM 738 C CA . GLU A 1 105 ? 2.505 8.062 5.191 1.00 97.44 105 GLU A CA 1
ATOM 739 C C . GLU A 1 105 ? 1.344 7.132 4.803 1.00 97.44 105 GLU A C 1
ATOM 741 O O . GLU A 1 105 ? 0.343 7.070 5.517 1.00 97.44 105 GLU A O 1
ATOM 746 N N . CYS A 1 106 ? 1.488 6.375 3.710 1.00 98.38 106 CYS A N 1
ATOM 747 C CA . CYS A 1 106 ? 0.463 5.432 3.263 1.00 98.38 106 CYS A CA 1
ATOM 748 C C . CYS A 1 106 ? 0.230 4.323 4.294 1.00 98.38 106 CYS A C 1
ATOM 750 O O . CYS A 1 106 ? -0.913 4.049 4.650 1.00 98.38 106 CYS A O 1
ATOM 752 N N . LEU A 1 107 ? 1.306 3.727 4.816 1.00 97.88 107 LEU A N 1
ATOM 753 C CA . LEU A 1 107 ? 1.218 2.656 5.806 1.00 97.88 107 LEU A CA 1
ATOM 754 C C . LEU A 1 107 ? 0.532 3.141 7.082 1.00 97.88 107 LEU A C 1
ATOM 756 O O . LEU A 1 107 ? -0.327 2.434 7.580 1.00 97.88 107 LEU A O 1
ATOM 760 N N . ARG A 1 108 ? 0.810 4.361 7.560 1.00 97.38 108 ARG A N 1
ATOM 761 C CA . ARG A 1 108 ? 0.126 4.931 8.735 1.00 97.38 108 ARG A CA 1
ATOM 762 C C . ARG A 1 108 ? -1.381 5.088 8.534 1.00 97.38 108 ARG A C 1
ATOM 764 O O . ARG A 1 108 ? -2.138 4.861 9.473 1.00 97.38 108 ARG A O 1
ATOM 771 N N . ILE A 1 109 ? -1.818 5.475 7.331 1.00 97.38 109 ILE A N 1
ATOM 772 C CA . ILE A 1 109 ? -3.249 5.559 6.996 1.00 97.38 109 ILE A CA 1
ATOM 773 C C . ILE A 1 109 ? -3.879 4.163 7.043 1.00 97.38 109 ILE A C 1
ATOM 775 O O . ILE A 1 109 ? -4.953 3.997 7.618 1.00 97.38 109 ILE A O 1
ATOM 779 N N . LEU A 1 110 ? -3.203 3.169 6.465 1.00 97.38 110 LEU A N 1
ATOM 780 C CA . LEU A 1 110 ? -3.690 1.793 6.406 1.00 97.38 110 LEU A CA 1
ATOM 781 C C . LEU A 1 1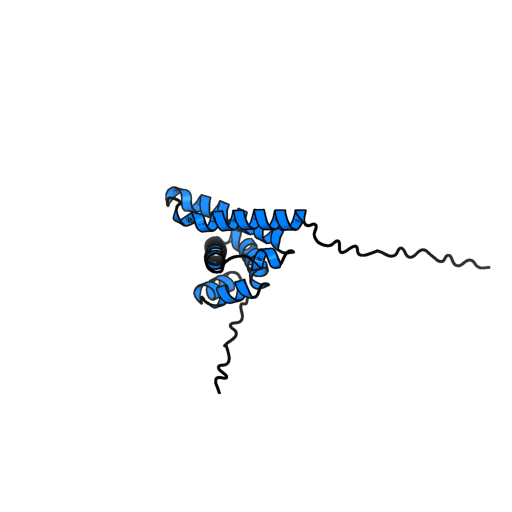10 ? -3.710 1.133 7.787 1.00 97.38 110 LEU A C 1
ATOM 783 O O . LEU A 1 110 ? -4.744 0.630 8.205 1.00 97.38 110 LEU A O 1
ATOM 787 N N . THR A 1 111 ? -2.617 1.195 8.548 1.00 96.06 111 THR A N 1
ATOM 788 C CA . THR A 1 111 ? -2.503 0.552 9.869 1.00 96.06 111 THR A CA 1
ATOM 789 C C . THR A 1 111 ? -3.381 1.194 10.941 1.00 96.06 111 THR A C 1
ATOM 791 O O . THR A 1 111 ? -3.544 0.619 12.010 1.00 96.06 111 THR A O 1
ATOM 794 N N . ALA A 1 112 ? -3.975 2.362 10.675 1.00 96.00 112 ALA A N 1
ATOM 795 C CA . ALA A 1 112 ? -5.043 2.915 11.508 1.00 96.00 112 ALA A CA 1
ATOM 796 C C . ALA A 1 112 ? -6.374 2.142 11.369 1.00 96.00 112 ALA A C 1
ATOM 798 O O . ALA A 1 112 ? -7.333 2.433 12.086 1.00 96.00 112 ALA A O 1
ATOM 799 N N . ARG A 1 113 ? -6.463 1.181 10.437 1.00 96.38 113 ARG A N 1
ATOM 800 C CA . ARG A 1 113 ? -7.619 0.305 10.211 1.00 96.38 113 ARG A CA 1
ATOM 801 C C . ARG A 1 113 ? -7.291 -1.125 10.641 1.00 96.38 113 ARG A C 1
ATOM 803 O O . ARG A 1 113 ? -6.276 -1.684 10.232 1.00 96.38 113 ARG A O 1
ATOM 810 N N . ALA A 1 114 ? -8.187 -1.744 11.411 1.00 95.31 114 ALA A N 1
ATOM 811 C CA . ALA A 1 114 ? -7.971 -3.081 11.969 1.00 95.31 114 ALA A CA 1
ATOM 812 C C . ALA A 1 114 ? -7.800 -4.169 10.893 1.00 95.31 114 ALA A C 1
ATOM 814 O O . ALA A 1 114 ? -6.933 -5.025 11.041 1.00 95.31 114 ALA A O 1
ATOM 815 N N . GLY A 1 115 ? -8.574 -4.117 9.799 1.00 96.50 115 GLY A N 1
ATOM 816 C CA . GLY A 1 115 ? -8.456 -5.081 8.695 1.00 96.50 115 GLY A CA 1
ATOM 817 C C . GLY A 1 115 ? -7.070 -5.049 8.048 1.00 96.50 115 GLY A C 1
ATOM 818 O O . GLY A 1 115 ? -6.383 -6.061 7.990 1.00 96.50 115 GLY A O 1
ATOM 819 N N . TRP A 1 116 ? -6.599 -3.859 7.682 1.00 97.50 116 TRP A N 1
ATOM 820 C CA . TRP A 1 116 ? -5.270 -3.661 7.102 1.00 97.50 116 TRP A CA 1
ATOM 821 C C . TRP A 1 116 ? -4.136 -4.007 8.068 1.00 97.50 116 TRP A C 1
ATOM 823 O O . TRP A 1 116 ? -3.124 -4.570 7.657 1.00 97.50 116 TRP A O 1
ATOM 833 N N . LEU A 1 117 ? -4.293 -3.688 9.357 1.00 96.19 117 LEU A N 1
ATOM 834 C CA . LEU A 1 117 ? -3.319 -4.065 10.377 1.00 96.19 117 LEU A CA 1
ATOM 835 C C . LEU A 1 117 ? -3.243 -5.589 10.553 1.00 96.19 117 LEU A C 1
ATOM 837 O O . LEU A 1 117 ? -2.144 -6.111 10.720 1.00 96.19 117 LEU A O 1
ATOM 841 N N . ARG A 1 118 ? -4.376 -6.299 10.477 1.00 96.00 118 ARG A N 1
ATOM 842 C CA . ARG A 1 118 ? -4.417 -7.767 10.508 1.00 96.00 118 ARG A CA 1
ATOM 843 C C . ARG A 1 118 ? -3.634 -8.363 9.339 1.00 96.00 118 ARG A C 1
ATOM 845 O O . ARG A 1 118 ? -2.747 -9.170 9.581 1.00 96.00 118 ARG A O 1
ATOM 852 N N . VAL A 1 119 ? -3.888 -7.899 8.113 1.00 96.50 119 VAL A N 1
ATOM 853 C CA . VAL A 1 119 ? -3.167 -8.357 6.907 1.00 96.50 119 VAL A CA 1
ATOM 854 C C . VAL A 1 119 ? -1.676 -8.026 6.973 1.00 96.50 119 VAL A C 1
ATOM 856 O O . VAL A 1 119 ? -0.830 -8.818 6.582 1.00 96.50 119 VAL A O 1
ATOM 859 N N . MET A 1 120 ? -1.310 -6.862 7.510 1.00 95.69 120 MET A N 1
ATOM 860 C CA . MET A 1 120 ? 0.103 -6.537 7.713 1.00 95.69 120 MET A CA 1
ATOM 861 C C . MET A 1 120 ? 0.774 -7.480 8.723 1.00 95.69 120 MET A C 1
ATOM 863 O O . MET A 1 120 ? 1.953 -7.783 8.588 1.00 95.69 120 MET A O 1
ATOM 867 N N . ARG A 1 121 ? 0.044 -7.910 9.758 1.00 95.25 121 ARG A N 1
ATOM 868 C CA . ARG A 1 121 ? 0.562 -8.788 10.816 1.00 95.25 121 ARG A CA 1
ATOM 869 C C . ARG A 1 121 ? 0.593 -10.264 10.426 1.00 95.25 121 ARG A C 1
ATOM 871 O O . ARG A 1 121 ? 1.342 -11.007 11.052 1.00 95.25 121 ARG A O 1
ATOM 878 N N . SER A 1 122 ? -0.182 -10.683 9.426 1.00 95.06 122 SER A N 1
ATOM 879 C CA . SER A 1 122 ? -0.189 -12.074 8.958 1.00 95.06 122 SER A CA 1
ATOM 880 C C . SER A 1 122 ? 1.094 -12.471 8.223 1.00 95.06 122 SER A C 1
ATOM 882 O O . SER A 1 122 ? 1.322 -13.659 8.022 1.00 95.06 122 SER A O 1
ATOM 884 N N . ASP A 1 123 ? 1.938 -11.505 7.848 1.00 93.94 123 ASP A N 1
ATOM 885 C CA . ASP A 1 123 ? 3.202 -11.740 7.152 1.00 93.94 123 ASP A CA 1
ATOM 886 C C . ASP A 1 123 ? 4.383 -11.064 7.881 1.00 93.94 123 ASP A C 1
ATOM 888 O O . ASP A 1 123 ? 4.435 -9.842 8.064 1.00 93.94 123 ASP A O 1
ATOM 892 N N . GLN A 1 124 ? 5.369 -11.866 8.293 1.00 93.94 124 GLN A N 1
ATOM 893 C CA . GLN A 1 124 ? 6.575 -11.375 8.969 1.00 93.94 124 GLN A CA 1
ATOM 894 C C . GLN A 1 124 ? 7.442 -10.491 8.066 1.00 93.94 124 GLN A C 1
ATOM 896 O O . GLN A 1 124 ? 8.075 -9.550 8.558 1.00 93.94 124 GLN A O 1
ATOM 901 N N . GLU A 1 125 ? 7.450 -10.732 6.753 1.00 95.50 125 GLU A N 1
ATOM 902 C CA . GLU A 1 125 ? 8.176 -9.896 5.798 1.00 95.50 125 GLU A CA 1
ATOM 903 C C . GLU A 1 125 ? 7.573 -8.490 5.745 1.00 95.50 125 GLU A C 1
ATOM 905 O O . GLU A 1 125 ? 8.304 -7.495 5.674 1.00 95.50 125 GLU A O 1
ATOM 910 N N . TYR A 1 126 ? 6.248 -8.378 5.874 1.00 96.12 126 TYR A N 1
ATOM 911 C CA . TYR A 1 126 ? 5.566 -7.085 5.907 1.00 96.12 126 TYR A CA 1
ATOM 912 C C . TYR A 1 126 ? 5.906 -6.303 7.169 1.00 96.12 126 TYR A C 1
ATOM 914 O O . TYR A 1 126 ? 6.225 -5.112 7.091 1.00 96.12 126 TYR A O 1
ATOM 922 N N . ILE A 1 127 ? 5.934 -6.972 8.322 1.00 95.62 127 ILE A N 1
ATOM 923 C CA . ILE A 1 127 ? 6.364 -6.365 9.585 1.00 95.62 127 ILE A CA 1
ATOM 924 C C . ILE A 1 127 ? 7.819 -5.877 9.481 1.00 95.62 127 ILE A C 1
ATOM 926 O O . ILE A 1 127 ? 8.121 -4.735 9.846 1.00 95.62 127 ILE A O 1
ATOM 930 N N . ALA A 1 128 ? 8.730 -6.706 8.962 1.00 95.75 128 ALA A N 1
ATOM 931 C CA . ALA A 1 128 ? 10.142 -6.359 8.806 1.00 95.75 128 ALA A CA 1
ATOM 932 C C . ALA A 1 128 ? 10.351 -5.176 7.841 1.00 95.75 128 ALA A C 1
ATOM 934 O O . ALA A 1 128 ? 11.109 -4.240 8.135 1.00 95.75 128 ALA A O 1
ATOM 935 N N . ALA A 1 129 ? 9.636 -5.167 6.715 1.00 95.56 129 ALA A N 1
ATOM 936 C CA . ALA A 1 129 ? 9.661 -4.068 5.760 1.00 95.56 129 ALA A CA 1
ATOM 937 C C . ALA A 1 129 ? 9.086 -2.777 6.372 1.00 95.56 129 ALA A C 1
ATOM 939 O O . ALA A 1 129 ? 9.701 -1.716 6.256 1.00 95.56 129 ALA A O 1
ATOM 940 N N . ALA A 1 130 ? 7.968 -2.850 7.100 1.00 94.88 130 ALA A N 1
ATOM 941 C CA . ALA A 1 130 ? 7.376 -1.701 7.785 1.00 94.88 130 ALA A CA 1
ATOM 942 C C . ALA A 1 130 ? 8.326 -1.098 8.838 1.00 94.88 130 ALA A C 1
ATOM 944 O O . ALA A 1 130 ? 8.500 0.125 8.883 1.00 94.88 130 ALA A O 1
ATOM 945 N N . ARG A 1 131 ? 9.026 -1.939 9.615 1.00 94.75 131 ARG A N 1
ATOM 946 C CA . ARG A 1 131 ? 10.076 -1.508 10.561 1.00 94.75 131 ARG A CA 1
ATOM 947 C C . ARG A 1 131 ? 11.232 -0.822 9.853 1.00 94.75 131 ARG A C 1
ATOM 949 O O . ARG A 1 131 ? 11.673 0.246 10.279 1.00 94.75 131 ARG A O 1
ATOM 956 N N . THR A 1 132 ? 11.656 -1.367 8.715 1.00 94.56 132 THR A N 1
ATOM 957 C CA . THR A 1 132 ? 12.674 -0.741 7.864 1.00 94.56 132 THR A CA 1
ATOM 958 C C . THR A 1 132 ? 12.221 0.626 7.369 1.00 94.56 132 THR A C 1
ATOM 960 O O . THR A 1 132 ? 13.063 1.487 7.172 1.00 94.56 132 THR A O 1
ATOM 963 N N . LEU A 1 133 ? 10.920 0.883 7.217 1.00 94.12 133 LEU A N 1
ATOM 964 C CA . LEU A 1 133 ? 10.373 2.198 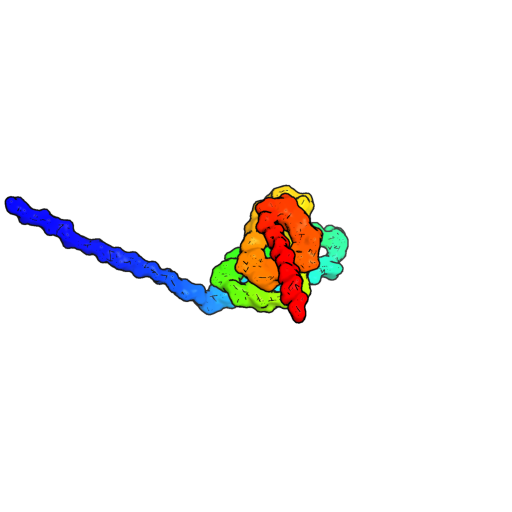6.865 1.00 94.12 133 LEU A CA 1
ATOM 965 C C . LEU A 1 133 ? 10.150 3.121 8.071 1.00 94.12 133 LEU A C 1
ATOM 967 O O . LEU A 1 133 ? 9.786 4.282 7.876 1.00 94.12 133 LEU A O 1
ATOM 971 N N . GLY A 1 134 ? 10.426 2.659 9.291 1.00 90.94 134 GLY A N 1
ATOM 972 C CA . GLY A 1 134 ? 10.250 3.414 10.531 1.00 90.94 134 GLY A CA 1
ATOM 973 C C . GLY A 1 134 ? 8.825 3.376 11.090 1.00 90.94 134 GLY A C 1
ATOM 974 O O . GLY A 1 134 ? 8.435 4.308 11.792 1.00 90.94 134 GLY A O 1
ATOM 975 N N . LEU A 1 135 ? 8.025 2.357 10.753 1.00 91.25 135 LEU A N 1
ATOM 976 C CA . LEU A 1 135 ? 6.800 2.041 11.491 1.00 91.25 135 LEU A CA 1
ATOM 977 C C . LEU A 1 135 ? 7.096 1.007 12.577 1.00 91.25 135 LEU A C 1
ATOM 979 O O . LEU A 1 135 ? 7.624 -0.068 12.298 1.00 91.25 135 LEU A O 1
ATOM 983 N N . SER A 1 136 ? 6.679 1.306 13.803 1.00 88.19 136 SER A N 1
ATOM 984 C CA . SER A 1 136 ? 6.643 0.327 14.887 1.00 88.19 136 SER A CA 1
ATOM 985 C C . SER A 1 136 ? 5.315 -0.419 14.826 1.00 88.19 136 SER A C 1
ATOM 987 O O . SER A 1 136 ? 4.274 0.148 15.148 1.00 88.19 136 SER A O 1
ATOM 989 N N . ILE A 1 137 ? 5.349 -1.672 14.375 1.00 86.69 137 ILE A N 1
ATOM 990 C CA . ILE A 1 137 ? 4.194 -2.573 14.409 1.00 86.69 137 ILE A CA 1
ATOM 991 C C . ILE A 1 137 ? 4.418 -3.564 15.544 1.00 86.69 137 ILE A C 1
ATOM 993 O O . ILE A 1 137 ? 5.335 -4.391 15.490 1.00 86.69 137 ILE A O 1
ATOM 997 N N . GLU A 1 138 ? 3.601 -3.434 16.585 1.00 81.94 138 GLU A N 1
ATOM 998 C CA . GLU A 1 138 ? 3.553 -4.386 17.689 1.00 81.94 138 GLU A CA 1
ATOM 999 C C . GLU A 1 138 ? 2.861 -5.656 17.202 1.00 81.94 138 GLU A C 1
ATOM 1001 O O . GLU A 1 138 ? 1.778 -5.591 16.609 1.00 81.94 138 GLU A O 1
ATOM 1006 N N . VAL A 1 139 ? 3.504 -6.801 17.416 1.00 75.31 139 VAL A N 1
ATOM 1007 C CA . VAL A 1 139 ? 2.881 -8.109 17.229 1.00 75.31 139 VAL A CA 1
ATOM 1008 C C . VAL A 1 139 ? 2.108 -8.363 18.513 1.00 75.31 139 VAL A C 1
ATOM 1010 O O . VAL A 1 139 ? 2.711 -8.462 19.575 1.00 75.31 139 VAL A O 1
ATOM 1013 N N . GLN A 1 140 ? 0.778 -8.374 18.438 1.00 61.81 140 GLN A N 1
ATOM 1014 C CA . GLN A 1 140 ? -0.004 -8.909 19.544 1.00 61.81 140 GLN A CA 1
ATOM 1015 C C . GLN A 1 140 ? 0.179 -10.417 19.474 1.00 61.81 140 GLN A C 1
ATOM 1017 O O . GLN A 1 140 ? -0.334 -11.049 18.555 1.00 61.81 140 GLN A O 1
ATOM 1022 N N . GLU A 1 141 ? 0.980 -10.964 20.385 1.00 63.50 141 GLU A N 1
ATOM 1023 C CA . GLU A 1 141 ? 0.930 -12.389 20.674 1.00 63.50 141 GLU A CA 1
ATOM 1024 C C . GLU A 1 141 ? -0.498 -12.651 21.147 1.00 63.50 141 GLU A C 1
ATOM 1026 O O . GLU A 1 141 ? -0.907 -12.153 22.198 1.00 63.50 141 GLU A O 1
ATOM 1031 N N . GLU A 1 142 ? -1.303 -13.318 20.317 1.00 60.47 142 GLU A N 1
ATOM 1032 C CA . GLU A 1 142 ? -2.588 -13.836 20.764 1.00 60.47 142 GLU A CA 1
ATOM 1033 C C . GLU A 1 142 ? -2.267 -14.805 21.895 1.00 60.47 142 GLU A C 1
ATOM 1035 O O . GLU A 1 142 ? -1.781 -15.914 21.677 1.00 60.47 142 GLU A O 1
ATOM 1040 N N . SER A 1 143 ? -2.414 -14.312 23.126 1.00 58.38 143 SER A N 1
ATOM 1041 C CA . SER A 1 143 ? -2.281 -15.105 24.331 1.00 58.38 143 SER A CA 1
ATOM 1042 C C . SER A 1 143 ? -3.336 -16.192 24.215 1.00 58.38 143 SER A C 1
ATOM 1044 O O . SER A 1 143 ? -4.526 -15.919 24.357 1.00 58.38 143 SER A O 1
ATOM 1046 N N . GLY A 1 144 ? -2.883 -17.389 23.840 1.00 56.31 144 GLY A N 1
ATOM 1047 C CA . GLY A 1 144 ? -3.682 -18.599 23.791 1.00 56.31 144 GLY A CA 1
ATOM 1048 C C . GLY A 1 144 ? -4.189 -18.908 25.189 1.00 56.31 144 GLY A C 1
ATOM 1049 O O . GLY A 1 144 ? -3.569 -19.662 25.930 1.00 56.31 144 GLY A O 1
ATOM 1050 N N . ALA A 1 145 ? -5.294 -18.272 25.550 1.00 55.78 145 ALA A N 1
ATOM 1051 C CA . ALA A 1 145 ? -6.208 -18.742 26.564 1.00 55.78 145 ALA A CA 1
ATOM 1052 C C . ALA A 1 145 ? -7.218 -19.642 25.841 1.00 55.78 145 ALA A C 1
ATOM 1054 O O . ALA A 1 145 ? -8.346 -19.234 25.582 1.00 55.78 145 ALA A O 1
ATOM 1055 N N . ASP A 1 146 ? -6.754 -20.824 25.432 1.00 59.38 146 ASP A N 1
ATOM 1056 C CA . ASP A 1 146 ? -7.644 -21.957 25.195 1.00 59.38 146 ASP A CA 1
ATOM 1057 C C . ASP A 1 146 ? -7.612 -22.777 26.489 1.00 59.38 146 ASP A C 1
ATOM 1059 O O . ASP A 1 146 ? -6.568 -23.303 26.892 1.00 59.38 146 ASP A O 1
ATOM 1063 N N . GLU A 1 147 ? -8.749 -22.718 27.175 1.00 50.00 147 GLU A N 1
ATOM 1064 C CA . GLU A 1 147 ? -9.114 -23.374 28.431 1.00 50.00 147 GLU A CA 1
ATOM 1065 C C . GLU A 1 147 ? -9.876 -24.668 28.119 1.00 50.00 147 GLU A C 1
ATOM 1067 O O . GLU A 1 147 ? -10.718 -24.641 27.190 1.00 50.00 147 GLU A O 1
#

Sequence (147 aa):
AGMAGAGPTSPGAGGQGLPSLAARAGAQQKLAQGVRAACSLDDVSLANRLDAEASAFKAVRLGLLAARKHADVLDACPEEQMVTVLGLILARGTRHRLFRGQANECLRILTARAGWLRVMRSDQEYIAAARTLGLSIEVQEESGADE

Secondary structure (DSSP, 8-state):
--------------------HHHHHHHHHHHHHHHHHHHGGGGS-GGGHHHHHHHHHHHHHHHHHHHTT-HHHHHTS-HHHHHHHHHHHHHHHHH-GGGHHHHHHHHHHHHTSHHHHHHHHT-HHHHHHHHHTT-------------

Radius of gyration: 21.07 Å; chains: 1; bounding box: 36×81×55 Å

pLDDT: mean 89.03, std 15.02, range [48.28, 98.62]